Protein AF-A0A3B9LIA3-F1 (afdb_monomer)

Sequence (115 aa):
MRIVGRSFWPPDFFGGENRRPTNCFHARQLYRKNYVRSPKFPRYNVRMRASHLEDFYSFLRFPSISTDDDYSDKVSECAHWLVGKLTGIGLKAELVPTPGHPVVWARNQHREGRR

Foldseek 3Di:
DDPPDPPPDPPVVPPDDDDDPPDPVVVVVVCVVVVVPDPVDPPPPCPPDVVVVVVVVVLVPQPLDQVDPVSLVSLVVSLVVVQVVLVVVVWNWDWDDDPGHIDIDTHDPDDPPDD

Structure (mmCIF, N/CA/C/O backbone):
data_AF-A0A3B9LIA3-F1
#
_entry.id   AF-A0A3B9LIA3-F1
#
loop_
_atom_site.group_PDB
_atom_site.id
_atom_site.type_symbol
_atom_site.label_atom_id
_atom_site.label_alt_id
_atom_site.label_comp_id
_atom_site.label_asym_id
_atom_site.label_entity_id
_atom_site.label_seq_id
_atom_site.pdbx_PDB_ins_code
_atom_site.Cartn_x
_atom_site.Cartn_y
_atom_site.Cartn_z
_atom_site.occupancy
_atom_site.B_iso_or_equiv
_atom_site.auth_seq_id
_atom_site.auth_comp_id
_atom_site.auth_asym_id
_atom_site.auth_atom_id
_atom_site.pdbx_PDB_model_num
ATOM 1 N N . MET A 1 1 ? 17.275 31.212 -3.206 1.00 30.64 1 MET A N 1
ATOM 2 C CA . MET A 1 1 ? 15.941 31.177 -2.564 1.00 30.64 1 MET A CA 1
ATOM 3 C C . MET A 1 1 ? 16.134 31.216 -1.046 1.00 30.64 1 MET A C 1
ATOM 5 O O . MET A 1 1 ? 16.717 30.285 -0.507 1.00 30.64 1 MET A O 1
ATOM 9 N N . ARG A 1 2 ? 15.774 32.312 -0.360 1.00 24.27 2 ARG A N 1
ATOM 10 C CA . ARG A 1 2 ? 15.925 32.439 1.105 1.00 24.27 2 ARG A CA 1
ATOM 11 C C . ARG A 1 2 ? 14.839 31.621 1.807 1.00 24.27 2 ARG A C 1
ATOM 13 O O . ARG A 1 2 ? 13.663 31.943 1.679 1.00 24.27 2 ARG A O 1
ATOM 20 N N . ILE A 1 3 ? 15.229 30.602 2.567 1.00 30.08 3 ILE A N 1
ATOM 21 C CA . ILE A 1 3 ? 14.327 29.904 3.487 1.00 30.08 3 ILE A CA 1
ATOM 22 C C . ILE A 1 3 ? 14.269 30.736 4.770 1.00 30.08 3 ILE A C 1
ATOM 24 O O . ILE A 1 3 ? 15.162 30.674 5.611 1.00 30.08 3 ILE A O 1
ATOM 28 N N . VAL A 1 4 ? 13.228 31.558 4.908 1.00 33.78 4 VAL A N 1
ATOM 29 C CA . VAL A 1 4 ? 12.855 32.138 6.202 1.00 33.78 4 VAL A CA 1
ATOM 3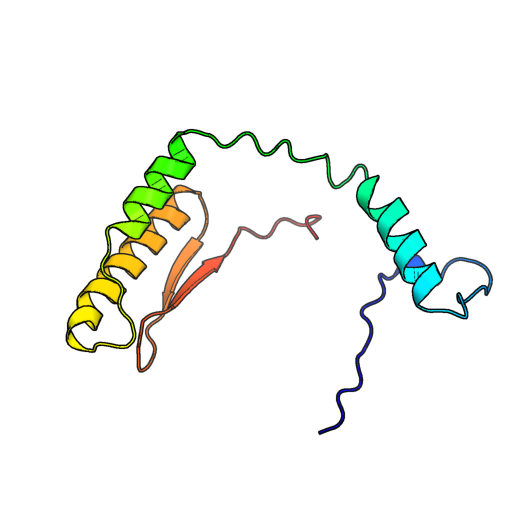0 C C . VAL A 1 4 ? 12.137 31.032 6.965 1.00 33.78 4 VAL A C 1
ATOM 32 O O . VAL A 1 4 ? 10.952 30.782 6.751 1.00 33.78 4 VAL A O 1
ATOM 35 N N . GLY A 1 5 ? 12.879 30.321 7.812 1.00 34.69 5 GLY A N 1
ATOM 36 C CA . GLY A 1 5 ? 12.309 29.344 8.728 1.00 34.69 5 GLY A CA 1
ATOM 37 C C . GLY A 1 5 ? 11.371 30.049 9.700 1.00 34.69 5 GLY A C 1
ATOM 38 O O . GLY A 1 5 ? 11.818 30.635 10.683 1.00 34.69 5 GLY A O 1
ATOM 39 N N . ARG A 1 6 ? 10.060 30.000 9.44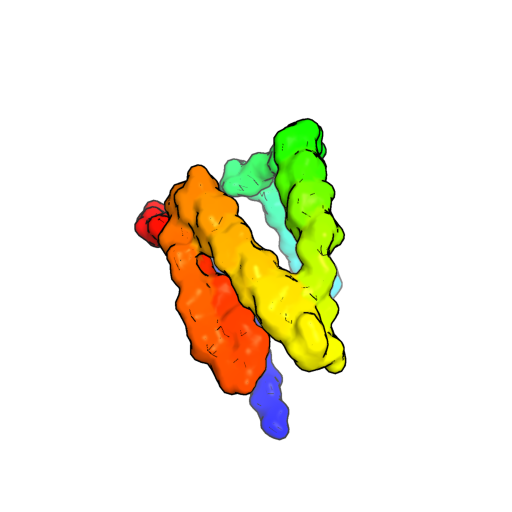2 1.00 33.44 6 ARG A N 1
ATOM 40 C CA . ARG A 1 6 ? 9.069 30.214 10.497 1.00 33.44 6 ARG A CA 1
ATOM 41 C C . ARG A 1 6 ? 9.155 29.009 11.415 1.00 33.44 6 ARG A C 1
ATOM 43 O O . ARG A 1 6 ? 8.562 27.968 11.155 1.00 33.44 6 ARG A O 1
ATOM 50 N N . SER A 1 7 ? 9.946 29.153 12.467 1.00 43.34 7 SER A N 1
ATOM 51 C CA . SER A 1 7 ? 9.913 28.283 13.629 1.00 43.34 7 SER A CA 1
ATOM 52 C C . SER A 1 7 ? 8.462 28.193 14.097 1.00 43.34 7 SER A C 1
ATOM 54 O O . SER A 1 7 ? 7.887 29.178 14.562 1.00 43.34 7 SER A O 1
ATOM 56 N N . PHE A 1 8 ? 7.847 27.033 13.890 1.00 37.50 8 PHE A N 1
ATOM 57 C CA . PHE A 1 8 ? 6.502 26.722 14.346 1.00 37.50 8 PHE A CA 1
ATOM 58 C C . PHE A 1 8 ? 6.553 26.554 15.869 1.00 37.50 8 PHE A C 1
ATOM 60 O O . PHE A 1 8 ? 6.775 25.462 16.388 1.00 37.50 8 PHE A O 1
ATOM 67 N N . TRP A 1 9 ? 6.470 27.672 16.589 1.00 40.88 9 TRP A N 1
ATOM 68 C CA . TRP A 1 9 ? 6.360 27.677 18.043 1.00 40.88 9 TRP A CA 1
ATOM 69 C C . TRP A 1 9 ? 4.903 27.377 18.427 1.00 40.88 9 TRP A C 1
ATOM 71 O O . TRP A 1 9 ? 3.996 27.972 17.841 1.00 40.88 9 TRP A O 1
ATOM 81 N N . PRO A 1 10 ? 4.645 26.468 19.383 1.00 42.69 10 PRO A N 1
ATOM 82 C CA . PRO A 1 10 ? 3.294 26.234 19.876 1.00 42.69 10 PRO A CA 1
ATOM 83 C C . PRO A 1 10 ? 2.712 27.518 20.507 1.00 42.69 10 PRO A C 1
ATOM 85 O O . PRO A 1 10 ? 3.459 28.290 21.111 1.00 42.69 10 PRO A O 1
ATOM 88 N N . PRO A 1 11 ? 1.393 27.755 20.386 1.00 45.06 11 PRO A N 1
ATOM 89 C CA . PRO A 1 11 ? 0.747 29.019 20.766 1.00 45.06 11 PRO A CA 1
ATOM 90 C C . PRO A 1 11 ? 0.856 29.368 22.261 1.00 45.06 11 PRO A C 1
ATOM 92 O O . PRO A 1 11 ? 0.769 30.539 22.619 1.00 45.06 11 PRO A O 1
ATOM 95 N N . ASP A 1 12 ? 1.145 28.387 23.118 1.00 46.84 12 ASP A N 1
ATOM 96 C CA . ASP A 1 12 ? 1.268 28.568 24.571 1.00 46.84 12 ASP A CA 1
ATOM 97 C C . ASP A 1 12 ? 2.591 29.257 24.992 1.00 46.84 12 ASP A C 1
ATOM 99 O O . ASP A 1 12 ? 2.847 29.456 26.176 1.00 46.84 12 ASP A O 1
ATOM 103 N N . PHE A 1 13 ? 3.459 29.620 24.036 1.00 41.47 13 PHE A N 1
ATOM 104 C CA . PHE A 1 13 ? 4.796 30.174 24.295 1.00 41.47 13 PHE A CA 1
ATOM 105 C C . PHE A 1 13 ? 4.816 31.677 24.640 1.00 41.47 13 PHE A C 1
ATOM 107 O O . PHE A 1 13 ? 5.831 32.175 25.119 1.00 41.47 13 PHE A O 1
ATOM 114 N N . PHE A 1 14 ? 3.726 32.417 24.404 1.00 42.34 14 PHE A N 1
ATOM 115 C CA . PHE A 1 14 ? 3.700 33.882 24.576 1.00 42.34 14 PHE A CA 1
ATOM 116 C C . PHE A 1 14 ? 3.039 34.373 25.877 1.00 42.34 14 PHE A C 1
ATOM 118 O O . PHE A 1 14 ? 2.954 35.579 26.096 1.00 42.34 14 PHE A O 1
ATOM 125 N N . GLY A 1 15 ? 2.601 33.471 26.760 1.00 39.06 15 GLY A N 1
ATOM 126 C CA . GLY A 1 15 ? 1.964 33.815 28.036 1.00 39.06 15 GLY A CA 1
ATOM 127 C C . GLY A 1 15 ? 2.903 33.660 29.232 1.00 39.06 15 GLY A C 1
ATOM 128 O O . GLY A 1 15 ? 2.801 32.678 29.958 1.00 39.06 15 GLY A O 1
ATOM 129 N N . GLY A 1 16 ? 3.819 34.608 29.442 1.00 39.81 16 GLY A N 1
ATOM 130 C CA . GLY A 1 16 ? 4.650 34.651 30.651 1.00 39.81 16 GLY A CA 1
ATOM 131 C C . GLY A 1 16 ? 5.972 35.390 30.452 1.00 39.81 16 GLY A C 1
ATOM 132 O O . GLY A 1 16 ? 6.812 34.964 29.669 1.00 39.81 16 GLY A O 1
ATOM 133 N N . GLU A 1 17 ? 6.110 36.513 31.151 1.00 43.16 17 GLU A N 1
ATOM 134 C CA . GLU A 1 17 ? 7.290 37.364 31.352 1.00 43.16 17 GLU A CA 1
ATOM 135 C C . GLU A 1 17 ? 8.607 36.963 30.643 1.00 43.16 17 GLU A C 1
ATOM 137 O O . GLU A 1 17 ? 9.349 36.075 31.058 1.00 43.16 17 GLU A O 1
ATOM 142 N N . ASN A 1 18 ? 8.886 37.695 29.558 1.00 46.84 18 ASN A N 1
ATOM 143 C CA . ASN A 1 18 ? 10.175 37.973 28.909 1.00 46.84 18 ASN A CA 1
ATOM 144 C C . ASN A 1 18 ? 11.453 37.359 29.531 1.00 46.84 18 ASN A C 1
ATOM 146 O O . ASN A 1 18 ? 12.335 38.065 30.019 1.00 46.84 18 ASN A O 1
ATOM 150 N N . ARG A 1 19 ? 11.669 36.054 29.349 1.00 46.31 19 ARG A N 1
ATOM 151 C CA . ARG A 1 19 ? 13.025 35.485 29.278 1.00 46.31 19 ARG A CA 1
ATOM 152 C C . ARG A 1 19 ? 13.163 34.586 28.062 1.00 46.31 19 ARG A C 1
ATOM 154 O O . ARG A 1 19 ? 13.042 33.367 28.135 1.00 46.31 19 ARG A O 1
ATOM 161 N N . ARG A 1 20 ? 13.455 35.211 26.916 1.00 45.88 20 ARG A N 1
ATOM 162 C CA . ARG A 1 20 ? 13.966 34.491 25.744 1.00 45.88 20 ARG A CA 1
ATOM 163 C C . ARG A 1 20 ? 15.290 33.831 26.151 1.00 45.88 20 ARG A C 1
ATOM 165 O O . ARG A 1 20 ? 16.200 34.553 26.558 1.00 45.88 20 ARG A O 1
ATOM 172 N N . PRO A 1 21 ? 15.439 32.500 26.060 1.00 48.03 21 PRO A N 1
ATOM 173 C CA . PRO A 1 21 ? 16.736 31.879 26.271 1.00 48.03 21 PRO A CA 1
ATOM 174 C C . PRO A 1 21 ? 17.677 32.366 25.163 1.00 48.03 21 PRO A C 1
ATOM 176 O O . PRO A 1 21 ? 17.458 32.094 23.986 1.00 48.03 21 PRO A O 1
ATOM 179 N N . THR A 1 22 ? 18.722 33.104 25.537 1.00 51.84 22 THR A N 1
ATOM 180 C CA . THR A 1 22 ? 19.709 33.705 24.620 1.00 51.84 22 THR A CA 1
ATOM 181 C C . THR A 1 22 ? 20.608 32.674 23.930 1.00 51.84 22 THR A C 1
ATOM 183 O O . THR A 1 22 ? 21.448 33.035 23.112 1.00 51.84 22 THR A O 1
ATOM 186 N N . ASN A 1 23 ? 20.437 31.383 24.232 1.00 49.75 23 ASN A N 1
ATOM 187 C CA . ASN A 1 23 ? 21.248 30.305 23.690 1.00 49.75 23 ASN A CA 1
ATOM 188 C C . ASN A 1 23 ? 20.381 29.099 23.281 1.00 49.75 23 ASN A C 1
ATOM 190 O O . ASN A 1 23 ? 19.705 28.479 24.111 1.00 49.75 23 ASN A O 1
ATOM 194 N N . CYS A 1 24 ? 20.455 28.730 21.998 1.00 51.78 24 CYS A N 1
ATOM 195 C CA . CYS A 1 24 ? 19.764 27.583 21.401 1.00 51.78 24 CYS A CA 1
ATOM 196 C C . CYS A 1 24 ? 20.057 26.250 22.113 1.00 51.78 24 CYS A C 1
ATOM 198 O O . CYS A 1 24 ? 19.199 25.365 22.135 1.00 51.78 24 CYS A O 1
ATOM 200 N N . PHE A 1 25 ? 21.230 26.095 22.738 1.00 52.28 25 PHE A N 1
ATOM 201 C CA . PHE A 1 25 ? 21.583 24.874 23.469 1.00 52.28 25 PHE A CA 1
ATOM 202 C C . PHE A 1 25 ? 20.733 24.667 24.728 1.00 52.28 25 PHE A C 1
ATOM 204 O O . PHE A 1 25 ? 20.295 23.546 25.001 1.00 52.28 25 PHE A O 1
ATOM 211 N N . HIS A 1 26 ? 20.433 25.743 25.459 1.00 51.72 26 HIS A N 1
ATOM 212 C CA . HIS A 1 26 ? 19.645 25.665 26.690 1.00 51.72 26 HIS A CA 1
ATOM 213 C C . HIS A 1 26 ? 18.156 25.429 26.390 1.00 51.72 26 HIS A C 1
ATOM 215 O O . HIS A 1 26 ? 17.505 24.610 27.041 1.00 51.72 26 HIS A O 1
ATOM 221 N N . ALA A 1 27 ? 17.646 26.050 25.318 1.00 55.97 27 ALA A N 1
ATOM 222 C CA . ALA A 1 27 ? 16.303 25.791 24.802 1.00 55.97 27 ALA A CA 1
ATOM 223 C C . ALA A 1 27 ? 16.119 24.313 24.409 1.00 55.97 27 ALA A C 1
ATOM 225 O O . ALA A 1 27 ? 15.112 23.700 24.757 1.00 55.97 27 ALA A O 1
ATOM 226 N N . ARG A 1 28 ? 17.124 23.698 23.768 1.00 55.53 28 ARG A N 1
ATOM 227 C CA . ARG A 1 28 ? 17.088 22.280 23.370 1.00 55.53 28 ARG A CA 1
ATOM 228 C C . ARG A 1 28 ? 17.109 21.323 24.566 1.00 55.53 28 ARG A C 1
ATOM 230 O O . ARG A 1 28 ? 16.415 20.307 24.546 1.00 55.53 28 ARG A O 1
ATOM 237 N N . GLN A 1 29 ? 17.870 21.642 25.616 1.00 54.75 29 GLN A N 1
ATOM 238 C CA . GLN A 1 29 ? 17.908 20.846 26.850 1.00 54.75 29 GLN A CA 1
ATOM 239 C C . GLN A 1 29 ? 16.591 20.905 27.634 1.00 54.75 29 GLN A C 1
ATOM 241 O O . GLN A 1 29 ? 16.111 19.863 28.086 1.00 54.75 29 GLN A O 1
ATOM 246 N N . LEU A 1 30 ? 15.986 22.087 27.763 1.00 51.97 30 LEU A N 1
ATOM 247 C CA . LEU A 1 30 ? 14.691 22.254 28.429 1.00 51.97 30 LEU A CA 1
ATOM 248 C C . LEU A 1 30 ? 13.561 21.577 27.644 1.00 51.97 30 LEU A C 1
ATOM 250 O O . LEU A 1 30 ? 12.741 20.874 28.235 1.00 51.97 30 LEU A O 1
ATOM 254 N N . TYR A 1 31 ? 13.574 21.685 26.311 1.00 56.66 31 TYR A N 1
ATOM 255 C CA . TYR A 1 31 ? 12.610 20.999 25.450 1.00 56.66 31 TYR A CA 1
ATOM 256 C C . TYR A 1 31 ? 12.705 19.476 25.607 1.00 56.66 31 TYR A C 1
ATOM 258 O O . TYR A 1 31 ? 11.702 18.805 25.830 1.00 56.66 31 TYR A O 1
ATOM 266 N N . ARG A 1 32 ? 13.921 18.915 25.597 1.00 52.88 32 ARG A N 1
ATOM 267 C CA . ARG A 1 32 ? 14.141 17.468 25.741 1.00 52.88 32 ARG A CA 1
ATOM 268 C C . ARG A 1 32 ? 13.767 16.934 27.130 1.00 52.88 32 ARG A C 1
ATOM 270 O O . ARG A 1 32 ? 13.279 15.813 27.220 1.00 52.88 32 ARG A O 1
ATOM 277 N N . LYS A 1 33 ? 13.959 17.707 28.205 1.00 51.16 33 LYS A N 1
ATOM 278 C CA . LYS A 1 33 ? 13.551 17.294 29.563 1.00 51.16 33 LYS A CA 1
ATOM 279 C C . LYS A 1 33 ? 12.033 17.338 29.768 1.00 51.16 33 LYS A C 1
ATOM 281 O O . LYS A 1 33 ? 11.496 16.431 30.399 1.00 51.16 33 LYS A O 1
ATOM 286 N N . ASN A 1 34 ? 11.348 18.339 29.213 1.00 53.56 34 ASN A N 1
ATOM 287 C CA . ASN A 1 34 ? 9.904 18.509 29.399 1.00 53.56 34 ASN A CA 1
ATOM 288 C C . ASN A 1 34 ? 9.061 17.662 28.432 1.00 53.56 34 ASN A C 1
ATOM 290 O O . ASN A 1 34 ? 8.016 17.152 28.827 1.00 53.56 34 ASN A O 1
ATOM 294 N N . TYR A 1 35 ? 9.523 17.428 27.199 1.00 52.91 35 TYR A N 1
ATOM 295 C CA . TYR A 1 35 ? 8.779 16.629 26.214 1.00 52.91 35 TYR A CA 1
ATOM 296 C C . TYR A 1 35 ? 8.696 15.141 26.598 1.00 52.91 35 TYR A C 1
ATOM 298 O O . TYR A 1 35 ? 7.683 14.489 26.366 1.00 52.91 35 TYR A O 1
ATOM 306 N N . VAL A 1 36 ? 9.731 14.608 27.258 1.00 54.53 36 VAL A N 1
ATOM 307 C CA . VAL A 1 36 ? 9.801 13.193 27.679 1.00 54.53 36 VAL A CA 1
ATOM 308 C C . VAL A 1 36 ? 8.882 12.881 28.875 1.00 54.53 36 VAL A C 1
ATOM 310 O O . VAL A 1 36 ? 8.602 11.716 29.141 1.00 54.53 36 VAL A O 1
ATOM 313 N N . ARG A 1 37 ? 8.378 13.898 29.589 1.00 52.59 37 ARG A N 1
ATOM 314 C CA . ARG A 1 37 ? 7.484 13.745 30.755 1.00 52.59 37 ARG A CA 1
ATOM 315 C C . ARG A 1 37 ? 6.046 14.207 30.498 1.00 52.59 37 ARG A C 1
ATOM 317 O O . ARG A 1 37 ? 5.310 14.447 31.450 1.00 52.59 37 ARG A O 1
ATOM 324 N N . SER A 1 38 ? 5.628 14.357 29.241 1.00 52.12 38 SER A N 1
ATOM 325 C CA . SER A 1 38 ? 4.246 14.749 28.957 1.00 52.12 38 SER A CA 1
ATOM 326 C C . SER A 1 38 ? 3.278 13.589 29.237 1.00 52.12 38 SER A C 1
ATOM 328 O O . SER A 1 38 ? 3.445 12.519 28.649 1.00 52.12 38 SER A O 1
ATOM 330 N N . PRO A 1 39 ? 2.215 13.782 30.042 1.00 59.97 39 PRO A N 1
ATOM 331 C CA . PRO A 1 39 ?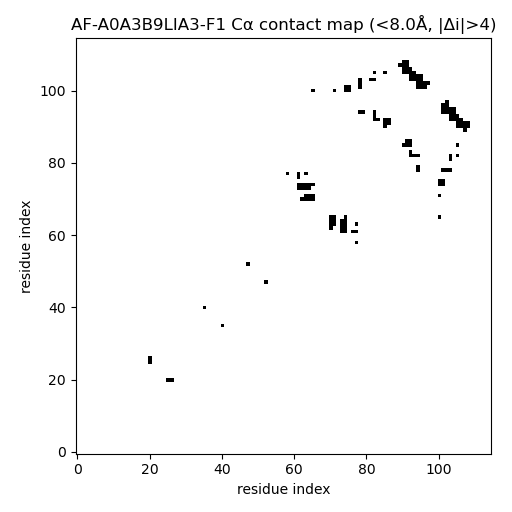 1.178 12.765 30.242 1.00 59.97 39 PRO A CA 1
ATOM 332 C C . PRO A 1 39 ? 0.410 12.435 28.951 1.00 59.97 39 PRO A C 1
ATOM 334 O O . PRO A 1 39 ? -0.253 11.406 28.878 1.00 59.97 39 PRO A O 1
ATOM 337 N N . LYS A 1 40 ? 0.522 13.279 27.911 1.00 59.09 40 LYS A N 1
ATOM 338 C CA . LYS A 1 40 ? -0.087 13.045 26.592 1.00 59.09 40 LYS A CA 1
ATOM 339 C C . LYS A 1 40 ? 0.630 11.972 25.764 1.00 59.09 40 LYS A C 1
ATOM 341 O O . LYS A 1 40 ? 0.026 11.426 24.848 1.00 59.09 40 LYS A O 1
ATOM 346 N N . PHE A 1 41 ? 1.886 11.656 26.081 1.00 57.53 41 PHE A N 1
ATOM 347 C CA . PHE A 1 41 ? 2.675 10.639 25.385 1.00 57.53 41 PHE A CA 1
ATOM 348 C C . PHE A 1 41 ? 3.200 9.627 26.407 1.00 57.53 41 PHE A C 1
ATOM 350 O O . PHE A 1 41 ? 4.357 9.720 26.826 1.00 57.53 41 PHE A O 1
ATOM 357 N N . PRO A 1 42 ? 2.364 8.669 26.853 1.00 55.75 42 PRO A N 1
ATOM 358 C CA . PRO A 1 42 ? 2.847 7.591 27.702 1.00 55.75 42 PRO A CA 1
ATOM 359 C C . PRO A 1 42 ? 4.011 6.891 26.998 1.00 55.75 42 PRO A C 1
ATOM 361 O O . PRO A 1 42 ? 3.985 6.713 25.778 1.00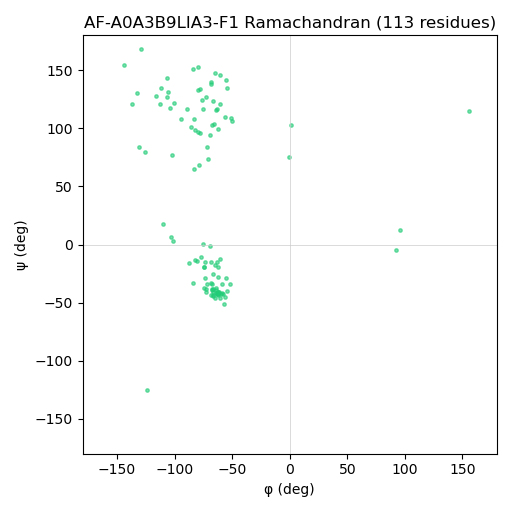 55.75 42 PRO A O 1
ATOM 364 N N . ARG A 1 43 ? 5.041 6.501 27.762 1.00 55.44 43 ARG A N 1
ATOM 365 C CA . ARG A 1 43 ? 6.137 5.665 27.254 1.00 55.44 43 ARG A CA 1
ATOM 366 C C . ARG A 1 43 ? 5.522 4.467 26.544 1.00 55.44 43 ARG A C 1
ATOM 368 O O . ARG A 1 43 ? 4.998 3.563 27.192 1.00 55.44 43 ARG A O 1
ATOM 375 N N . TYR A 1 44 ? 5.586 4.470 25.218 1.00 57.34 44 TYR A N 1
ATOM 376 C CA . TYR A 1 44 ? 5.172 3.326 24.432 1.00 57.34 44 TYR A CA 1
ATOM 377 C C . TYR A 1 44 ? 6.187 2.224 24.730 1.00 57.34 44 TYR A C 1
ATOM 379 O O . TYR A 1 44 ? 7.333 2.285 24.288 1.00 57.34 44 TYR A O 1
ATOM 387 N N . ASN A 1 45 ? 5.810 1.251 25.560 1.00 62.12 45 ASN A N 1
ATOM 388 C CA . ASN A 1 45 ? 6.590 0.030 25.688 1.00 62.12 45 ASN A CA 1
ATOM 389 C C . ASN A 1 45 ? 6.497 -0.667 24.332 1.00 62.12 45 ASN A C 1
ATOM 391 O O . ASN A 1 45 ? 5.458 -1.234 23.995 1.00 62.12 45 ASN A O 1
ATOM 395 N N . VAL A 1 46 ? 7.566 -0.579 23.538 1.00 59.09 46 VAL A N 1
ATOM 396 C CA . VAL A 1 46 ? 7.682 -1.246 22.238 1.00 59.09 46 VAL A CA 1
ATOM 397 C C . VAL A 1 46 ? 7.844 -2.742 22.494 1.00 59.09 46 VAL A C 1
ATOM 399 O O . VAL A 1 46 ? 8.924 -3.314 22.400 1.00 59.09 46 VAL A O 1
ATOM 402 N N . ARG A 1 47 ? 6.754 -3.393 22.897 1.00 64.25 47 ARG A N 1
ATOM 403 C CA . ARG A 1 47 ? 6.675 -4.845 22.918 1.00 64.25 47 ARG A CA 1
ATOM 404 C C . ARG A 1 47 ? 6.393 -5.257 21.479 1.00 64.25 47 ARG A C 1
ATOM 406 O O . ARG A 1 47 ? 5.253 -5.171 21.026 1.00 64.25 47 ARG A O 1
ATOM 413 N N . MET A 1 48 ? 7.447 -5.613 20.747 1.00 62.59 48 MET A N 1
ATOM 414 C CA . MET A 1 48 ? 7.339 -6.165 19.394 1.00 62.59 48 MET A CA 1
ATOM 415 C C . MET A 1 48 ? 6.436 -7.400 19.463 1.00 62.59 48 MET A C 1
ATOM 417 O O . MET A 1 48 ? 6.781 -8.401 20.088 1.00 62.59 48 MET A O 1
ATOM 421 N N . ARG A 1 49 ? 5.229 -7.297 18.904 1.00 73.19 49 ARG A N 1
ATOM 422 C CA . ARG A 1 49 ? 4.307 -8.429 18.790 1.00 73.19 49 ARG A CA 1
ATOM 423 C C . ARG A 1 49 ? 4.794 -9.288 17.626 1.00 73.19 49 ARG A C 1
ATOM 425 O O . ARG A 1 49 ? 5.083 -8.733 16.569 1.00 73.19 49 ARG A O 1
ATOM 432 N N . ALA A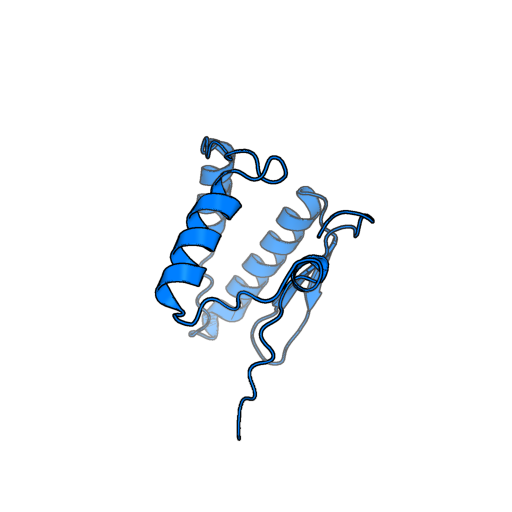 1 50 ? 4.858 -10.607 17.805 1.00 75.75 50 ALA A N 1
ATOM 433 C CA . ALA A 1 50 ? 5.305 -11.541 16.764 1.00 75.75 50 ALA A CA 1
ATOM 434 C C . ALA A 1 50 ? 4.560 -11.339 15.428 1.00 75.75 50 ALA A C 1
ATOM 436 O O . ALA A 1 50 ? 5.170 -11.395 14.369 1.00 75.75 50 ALA A O 1
ATOM 437 N N . SER A 1 51 ? 3.277 -10.961 15.482 1.00 78.75 51 SER A N 1
ATOM 438 C CA . SER A 1 51 ? 2.462 -10.653 14.302 1.00 78.75 51 SER A CA 1
ATOM 439 C C . SER A 1 51 ? 3.014 -9.524 13.421 1.00 78.75 51 SER A C 1
ATOM 441 O O . SER A 1 51 ? 2.876 -9.586 12.208 1.00 78.75 51 SER A O 1
ATOM 443 N N . HIS A 1 52 ? 3.663 -8.502 13.995 1.00 81.06 52 HIS A N 1
ATOM 444 C CA . HIS A 1 52 ? 4.235 -7.404 13.204 1.00 81.06 52 HIS A CA 1
ATOM 445 C C . HIS A 1 52 ? 5.495 -7.827 12.443 1.00 81.06 52 HIS A C 1
ATOM 447 O O . HIS A 1 52 ? 5.794 -7.262 11.395 1.00 81.06 52 HIS A O 1
ATOM 453 N N . LEU A 1 53 ? 6.239 -8.800 12.978 1.00 86.19 53 LEU A N 1
ATOM 454 C CA . LEU A 1 53 ? 7.412 -9.349 12.303 1.00 86.19 53 LEU A CA 1
ATOM 455 C C . LEU A 1 53 ? 6.997 -10.230 11.127 1.00 86.19 53 LEU A C 1
ATOM 457 O O . LEU A 1 53 ? 7.573 -10.090 10.057 1.00 86.19 53 LEU A O 1
ATOM 461 N N . GLU A 1 54 ? 5.957 -11.050 11.283 1.00 87.56 54 GLU A N 1
ATOM 462 C CA . GLU A 1 54 ? 5.411 -11.841 10.171 1.00 87.56 54 GLU A CA 1
ATOM 463 C C . GLU A 1 54 ? 4.889 -10.960 9.030 1.00 87.56 54 GLU A C 1
ATOM 465 O O . GLU A 1 54 ? 5.151 -11.228 7.856 1.00 87.56 54 GLU A O 1
ATOM 470 N N . ASP A 1 55 ? 4.215 -9.856 9.364 1.00 86.12 55 ASP A N 1
ATOM 471 C CA . ASP A 1 55 ? 3.778 -8.865 8.378 1.00 86.12 55 ASP A CA 1
ATOM 472 C C . ASP A 1 55 ? 4.966 -8.213 7.657 1.00 86.12 55 ASP A C 1
ATOM 474 O O . ASP A 1 55 ? 4.934 -8.028 6.440 1.00 86.12 55 ASP A O 1
ATOM 478 N N . PHE A 1 56 ? 6.034 -7.898 8.394 1.00 87.75 56 PHE A N 1
ATOM 479 C CA . PHE A 1 56 ? 7.256 -7.338 7.825 1.00 87.75 56 PHE A CA 1
ATOM 480 C C . PHE A 1 56 ? 7.983 -8.339 6.919 1.00 87.75 56 PHE A C 1
ATOM 482 O O . PHE A 1 56 ? 8.384 -7.983 5.814 1.00 87.75 56 PHE A O 1
ATOM 489 N N . TYR A 1 57 ? 8.100 -9.605 7.323 1.00 90.38 57 TYR A N 1
ATOM 490 C CA . TYR A 1 57 ? 8.677 -10.645 6.471 1.00 90.38 57 TYR A CA 1
ATOM 491 C C . TYR A 1 57 ? 7.838 -10.896 5.222 1.00 90.38 57 TYR A C 1
ATOM 493 O O . TYR A 1 57 ? 8.398 -11.100 4.150 1.00 90.38 57 TYR A O 1
ATOM 501 N N . SER A 1 58 ? 6.511 -10.840 5.337 1.00 89.81 58 SER A N 1
ATOM 502 C CA . SER A 1 58 ? 5.610 -10.945 4.186 1.00 89.81 58 SER A CA 1
ATOM 503 C C . SER A 1 58 ? 5.832 -9.799 3.200 1.00 89.81 58 SER A C 1
ATOM 505 O O . SER A 1 58 ? 5.891 -10.037 1.998 1.00 89.81 58 SER A O 1
ATOM 507 N N . PHE A 1 59 ? 6.041 -8.580 3.702 1.00 88.75 59 PHE A N 1
ATOM 508 C CA . PHE A 1 59 ? 6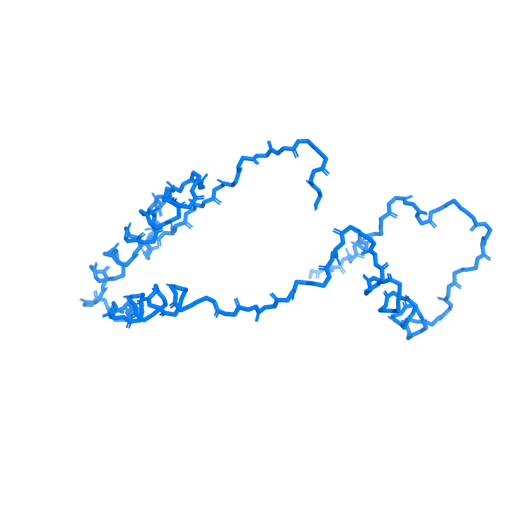.375 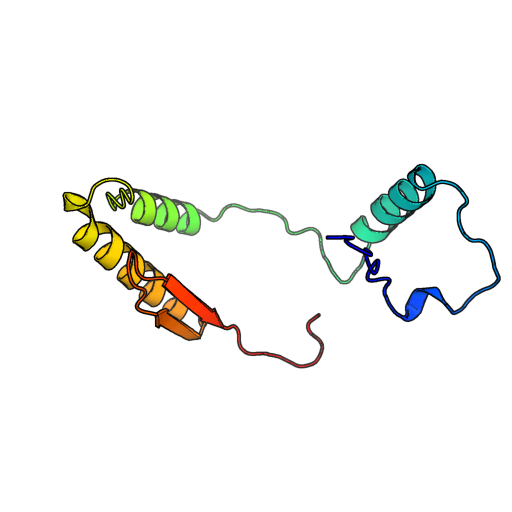-7.421 2.877 1.00 88.75 59 PHE A CA 1
ATOM 509 C C . PHE A 1 59 ? 7.733 -7.569 2.168 1.00 88.75 59 PHE A C 1
ATOM 511 O O . PHE A 1 59 ? 7.842 -7.279 0.982 1.00 88.75 59 PHE A O 1
ATOM 518 N N . LEU A 1 60 ? 8.758 -8.087 2.851 1.00 90.75 60 LEU A N 1
ATOM 519 C CA . LEU A 1 60 ? 10.091 -8.281 2.262 1.00 90.75 60 LEU A CA 1
ATOM 520 C C . LEU A 1 60 ? 10.157 -9.368 1.176 1.00 90.75 60 LEU A C 1
ATOM 522 O O . LEU A 1 60 ? 11.147 -9.437 0.452 1.00 90.75 60 LEU A O 1
ATOM 526 N N . ARG A 1 61 ? 9.142 -10.232 1.057 1.00 91.25 61 ARG A N 1
ATOM 527 C CA . ARG A 1 61 ? 9.099 -11.277 0.019 1.00 91.25 61 ARG A CA 1
ATOM 528 C C . ARG A 1 61 ? 8.791 -10.733 -1.373 1.00 91.25 61 ARG A C 1
ATOM 530 O O . ARG A 1 61 ? 9.059 -11.429 -2.348 1.00 91.25 61 ARG A O 1
ATOM 537 N N . PHE A 1 62 ? 8.225 -9.532 -1.478 1.00 88.31 62 PHE A N 1
ATOM 538 C CA . PHE A 1 62 ? 7.965 -8.916 -2.773 1.00 88.31 62 PHE A CA 1
ATOM 539 C C . PHE A 1 62 ? 9.274 -8.372 -3.364 1.00 88.31 62 PHE A C 1
ATOM 541 O O . PHE A 1 62 ? 9.926 -7.544 -2.725 1.00 88.31 62 PHE A O 1
ATOM 548 N N . PRO A 1 63 ? 9.664 -8.769 -4.588 1.00 84.94 63 PRO A N 1
ATOM 549 C CA . PRO A 1 63 ? 10.825 -8.200 -5.262 1.00 84.94 63 PRO A CA 1
ATOM 550 C C . PRO A 1 63 ? 10.456 -6.835 -5.870 1.00 84.94 63 PRO A C 1
ATOM 552 O O . PRO A 1 63 ? 10.345 -6.684 -7.081 1.00 84.94 63 PRO A O 1
ATOM 555 N N . SER A 1 64 ? 10.203 -5.829 -5.031 1.00 80.44 64 SER A N 1
ATOM 556 C CA . SER A 1 64 ? 9.824 -4.477 -5.463 1.00 80.44 64 SER A CA 1
ATOM 557 C C . SER A 1 64 ? 11.060 -3.637 -5.814 1.00 80.44 64 SER A C 1
ATOM 559 O O . SER A 1 64 ? 11.394 -2.675 -5.116 1.00 80.44 64 SER A O 1
ATOM 561 N N . ILE A 1 65 ? 11.784 -4.036 -6.859 1.00 83.56 65 ILE A N 1
ATOM 562 C CA . ILE A 1 65 ? 12.986 -3.341 -7.335 1.00 83.56 65 ILE A CA 1
ATOM 563 C C . ILE A 1 65 ? 12.541 -2.191 -8.242 1.00 83.56 65 ILE A C 1
ATOM 565 O O . ILE A 1 65 ? 12.071 -2.413 -9.345 1.00 83.56 65 ILE A O 1
ATOM 569 N N . SER A 1 66 ? 12.663 -0.948 -7.777 1.00 75.69 66 SER A N 1
ATOM 570 C CA . SER A 1 66 ? 12.151 0.225 -8.506 1.00 75.69 66 SER A CA 1
ATOM 571 C C . SER A 1 66 ? 13.077 0.749 -9.607 1.00 75.69 66 SER A C 1
ATOM 573 O O . SER A 1 66 ? 12.661 1.600 -10.391 1.00 75.69 66 SER A O 1
ATOM 575 N N . THR A 1 67 ? 14.332 0.295 -9.630 1.00 81.50 67 THR A N 1
ATOM 576 C CA . THR A 1 67 ? 15.350 0.692 -10.618 1.00 81.50 67 THR A CA 1
ATOM 577 C C . THR A 1 67 ? 15.316 -0.171 -11.879 1.00 81.50 67 THR A C 1
ATOM 579 O O . THR A 1 67 ? 15.899 0.223 -12.882 1.00 81.50 67 THR A O 1
ATOM 582 N N . ASP A 1 68 ? 14.657 -1.327 -11.825 1.00 81.50 68 ASP A N 1
ATOM 583 C CA . ASP A 1 68 ? 14.571 -2.281 -12.926 1.00 81.50 68 ASP A CA 1
ATOM 584 C C . ASP A 1 68 ? 13.124 -2.332 -13.436 1.00 81.50 68 ASP A C 1
ATOM 586 O O . ASP A 1 68 ? 12.195 -2.607 -12.670 1.00 81.50 68 ASP A O 1
ATOM 590 N N . ASP A 1 69 ? 12.935 -2.018 -14.717 1.00 79.62 69 ASP A N 1
ATOM 591 C CA . ASP A 1 69 ? 11.616 -1.921 -15.344 1.00 79.62 69 ASP A CA 1
ATOM 592 C C . ASP A 1 69 ? 10.913 -3.290 -15.418 1.00 79.62 69 ASP A C 1
ATOM 594 O O . ASP A 1 69 ? 9.680 -3.346 -15.345 1.00 79.62 69 ASP A O 1
ATOM 598 N N . ASP A 1 70 ? 11.673 -4.394 -15.430 1.00 83.25 70 ASP A N 1
ATOM 599 C CA . ASP A 1 70 ? 11.149 -5.769 -15.419 1.00 83.25 70 ASP A CA 1
ATOM 600 C C . ASP A 1 70 ? 10.395 -6.101 -14.113 1.00 83.25 70 ASP A C 1
ATOM 602 O O . ASP A 1 70 ? 9.601 -7.043 -14.056 1.00 83.25 70 ASP A O 1
ATOM 606 N N . TYR A 1 71 ? 10.600 -5.312 -13.052 1.00 83.62 71 TYR A N 1
ATOM 607 C CA . TYR A 1 71 ? 9.952 -5.483 -11.746 1.00 83.62 71 TYR A CA 1
ATOM 608 C C . TYR A 1 71 ? 8.810 -4.491 -11.494 1.00 83.62 71 TYR A C 1
ATOM 610 O O . TYR A 1 71 ? 8.230 -4.488 -10.405 1.00 83.62 71 TYR A O 1
ATOM 618 N N . SER A 1 72 ? 8.432 -3.682 -12.485 1.00 82.75 72 SER A N 1
ATOM 619 C CA . SER A 1 72 ? 7.314 -2.726 -12.398 1.00 82.75 72 SER A CA 1
ATOM 620 C C . SER A 1 72 ? 5.985 -3.383 -11.982 1.00 82.75 72 SER A C 1
ATOM 622 O O . SER A 1 72 ? 5.272 -2.870 -11.108 1.00 82.75 72 SER A O 1
ATOM 624 N N . ASP A 1 73 ? 5.698 -4.579 -12.498 1.00 86.12 73 ASP A N 1
ATOM 625 C CA . ASP A 1 73 ? 4.536 -5.382 -12.097 1.00 86.12 73 ASP A CA 1
ATOM 626 C C . ASP A 1 73 ? 4.624 -5.821 -10.628 1.00 86.12 73 ASP A C 1
ATOM 628 O O . ASP A 1 73 ? 3.642 -5.770 -9.886 1.00 86.12 73 ASP A O 1
ATOM 632 N N . LYS A 1 74 ? 5.825 -6.177 -10.156 1.00 87.81 74 LYS A N 1
ATOM 633 C CA . LYS A 1 74 ? 6.067 -6.598 -8.766 1.00 87.81 74 LYS A CA 1
ATOM 634 C C . LYS A 1 74 ? 5.976 -5.445 -7.778 1.00 87.81 74 LYS A C 1
ATOM 636 O O . LYS A 1 74 ? 5.472 -5.624 -6.667 1.00 87.81 74 LYS A O 1
ATOM 641 N N . VAL A 1 75 ? 6.392 -4.249 -8.186 1.00 88.00 75 VAL A N 1
ATOM 642 C CA . VAL A 1 75 ? 6.154 -3.014 -7.431 1.00 88.00 75 VAL A CA 1
ATOM 643 C C . VAL A 1 75 ? 4.651 -2.740 -7.319 1.00 88.00 75 VAL A C 1
ATOM 645 O O . VAL A 1 75 ? 4.170 -2.413 -6.232 1.00 88.00 75 VAL A O 1
ATOM 648 N N . SER A 1 76 ? 3.896 -2.945 -8.398 1.00 88.38 76 SER A N 1
ATOM 649 C CA . SER A 1 76 ? 2.440 -2.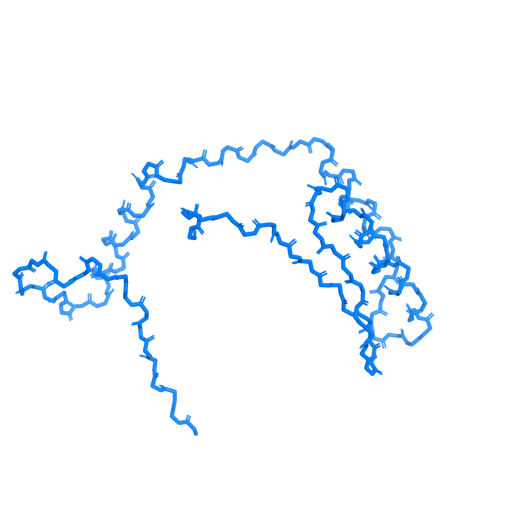763 -8.409 1.00 88.38 76 SER A CA 1
ATOM 650 C C . SE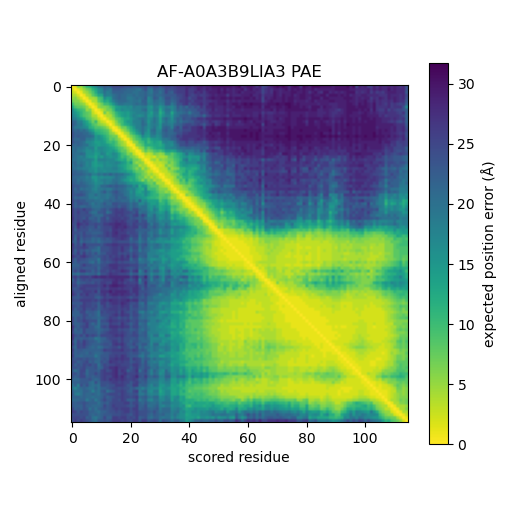R A 1 76 ? 1.714 -3.788 -7.526 1.00 88.38 76 SER A C 1
ATOM 652 O O . SER A 1 76 ? 0.862 -3.408 -6.720 1.00 88.38 76 SER A O 1
ATOM 654 N N . GLU A 1 77 ? 2.095 -5.068 -7.586 1.00 90.38 77 GLU A N 1
ATOM 655 C CA . GLU A 1 77 ? 1.599 -6.124 -6.685 1.00 90.38 77 GLU A CA 1
ATOM 656 C C . GLU A 1 77 ? 1.848 -5.771 -5.207 1.00 90.38 77 GLU A C 1
ATOM 658 O O . GLU A 1 77 ? 0.943 -5.869 -4.373 1.00 90.38 77 GLU A O 1
ATOM 663 N N . CYS A 1 78 ? 3.055 -5.295 -4.886 1.00 92.38 78 CYS A N 1
ATOM 664 C CA . CYS A 1 78 ? 3.425 -4.859 -3.539 1.00 92.38 78 CYS A CA 1
ATOM 665 C C . CYS A 1 78 ? 2.572 -3.667 -3.068 1.00 92.38 78 CYS A C 1
ATOM 667 O O . CYS A 1 78 ? 2.060 -3.660 -1.944 1.00 92.38 78 CYS A O 1
ATOM 669 N N . ALA A 1 79 ? 2.352 -2.681 -3.940 1.00 92.12 79 ALA A N 1
ATOM 670 C CA . ALA A 1 79 ? 1.511 -1.525 -3.647 1.00 92.12 79 ALA A CA 1
ATOM 671 C C . ALA A 1 79 ? 0.048 -1.928 -3.377 1.00 92.12 79 ALA A C 1
ATOM 673 O O . ALA A 1 79 ? -0.557 -1.448 -2.414 1.00 92.12 79 ALA A O 1
ATOM 674 N N . HIS A 1 80 ? -0.506 -2.864 -4.153 1.00 92.81 80 HIS A N 1
ATOM 675 C CA . HIS A 1 80 ? -1.843 -3.416 -3.914 1.00 92.81 80 HIS A CA 1
ATOM 676 C C . HIS A 1 80 ? -1.944 -4.164 -2.581 1.00 92.81 80 HIS A C 1
ATOM 678 O O . HIS A 1 80 ? -2.916 -3.978 -1.840 1.00 92.81 80 HIS A O 1
ATOM 684 N N . TRP A 1 81 ? -0.933 -4.964 -2.236 1.00 93.81 81 TRP A N 1
ATOM 685 C CA . TRP A 1 81 ? -0.871 -5.633 -0.937 1.00 93.81 81 TRP A CA 1
ATOM 686 C C . TRP A 1 81 ? -0.867 -4.621 0.217 1.00 93.81 81 TRP A C 1
ATOM 688 O O . TRP A 1 81 ? -1.605 -4.781 1.195 1.00 93.81 81 TRP A O 1
ATOM 698 N N . LEU A 1 82 ? -0.102 -3.532 0.077 1.00 93.06 82 LEU A N 1
ATOM 699 C CA . LEU A 1 82 ? -0.017 -2.470 1.078 1.00 93.06 82 LEU A CA 1
ATOM 700 C C . LEU A 1 82 ? -1.371 -1.782 1.297 1.00 93.06 82 LEU A C 1
ATOM 702 O O . LEU A 1 82 ? -1.761 -1.556 2.443 1.00 93.06 82 LEU A O 1
ATOM 706 N N . VAL A 1 83 ? -2.111 -1.490 0.221 1.00 94.62 83 VAL A N 1
ATOM 707 C CA . VAL A 1 83 ? -3.471 -0.930 0.306 1.00 94.62 83 VAL A CA 1
ATOM 708 C C . VAL A 1 83 ? -4.367 -1.850 1.129 1.00 94.62 83 VAL A C 1
ATOM 710 O O . VAL A 1 83 ? -4.955 -1.399 2.110 1.00 94.62 83 VAL A O 1
ATOM 713 N N . GLY A 1 84 ? -4.412 -3.145 0.803 1.00 93.75 84 GLY A N 1
ATOM 714 C CA . GLY A 1 84 ? -5.221 -4.118 1.540 1.00 93.75 84 GLY A CA 1
ATOM 715 C C . GLY A 1 84 ? -4.851 -4.190 3.023 1.00 93.75 84 GLY A C 1
ATOM 716 O O . GLY A 1 84 ? -5.730 -4.189 3.890 1.00 93.75 84 GLY A O 1
ATOM 717 N N . LYS A 1 85 ? -3.551 -4.173 3.337 1.00 91.56 85 LYS A N 1
ATOM 718 C CA . LYS A 1 85 ? -3.070 -4.200 4.721 1.00 91.56 85 LYS A CA 1
ATOM 719 C C . LYS A 1 85 ? -3.479 -2.947 5.498 1.00 91.56 85 LYS A C 1
ATOM 721 O O . LYS A 1 85 ? -3.972 -3.059 6.620 1.00 91.56 85 LYS A O 1
ATOM 726 N N . LEU A 1 86 ? -3.313 -1.763 4.907 1.00 91.62 86 LEU A N 1
ATOM 727 C CA . LEU A 1 86 ? -3.678 -0.485 5.526 1.00 91.62 86 LEU A CA 1
ATOM 728 C C . LEU A 1 86 ? -5.195 -0.361 5.715 1.00 91.62 86 LEU A C 1
ATOM 730 O O . LEU A 1 86 ? -5.644 0.102 6.768 1.00 91.62 86 LEU A O 1
ATOM 734 N N . THR A 1 87 ? -5.984 -0.851 4.758 1.00 91.88 87 THR A N 1
ATOM 735 C CA . THR A 1 87 ? -7.442 -0.946 4.884 1.00 91.88 87 THR A CA 1
ATOM 736 C C . THR A 1 87 ? -7.854 -1.888 6.012 1.00 91.88 87 THR A C 1
ATOM 738 O O . THR A 1 87 ? -8.718 -1.528 6.810 1.00 91.88 87 THR A O 1
ATOM 741 N N . GLY A 1 88 ? -7.194 -3.041 6.162 1.00 89.12 88 GLY A N 1
ATOM 742 C CA . GLY A 1 88 ? -7.439 -3.977 7.267 1.00 89.12 88 GLY A CA 1
ATOM 743 C C . GLY A 1 88 ? -7.133 -3.401 8.657 1.00 89.12 88 GLY A C 1
ATOM 744 O O . GLY A 1 88 ? -7.772 -3.776 9.636 1.00 89.12 88 GLY A O 1
ATOM 745 N N . ILE A 1 89 ? -6.203 -2.444 8.750 1.00 88.69 89 ILE A N 1
ATOM 746 C CA . ILE A 1 89 ? -5.890 -1.708 9.991 1.00 88.69 89 ILE A CA 1
ATOM 747 C C . ILE A 1 89 ? -6.957 -0.629 10.299 1.00 88.69 89 ILE A C 1
ATOM 749 O O . ILE A 1 89 ? -6.995 -0.084 11.403 1.00 88.69 89 ILE A O 1
ATOM 753 N N . GLY A 1 90 ? -7.859 -0.335 9.356 1.00 89.50 90 GLY A N 1
ATOM 754 C CA . GLY A 1 90 ? -8.935 0.652 9.498 1.00 89.50 90 GLY A CA 1
ATOM 755 C C . GLY A 1 90 ? -8.604 2.034 8.927 1.00 89.50 90 GLY A C 1
ATOM 756 O O . GLY A 1 90 ? -9.322 3.001 9.196 1.00 89.50 90 GLY A O 1
ATOM 757 N N . LEU A 1 91 ? -7.529 2.153 8.143 1.00 91.31 91 LEU A N 1
ATOM 758 C CA . LEU A 1 91 ? -7.226 3.364 7.382 1.00 91.31 91 LEU A CA 1
ATOM 759 C C . LEU A 1 91 ? -7.985 3.349 6.052 1.00 91.31 91 LEU A C 1
ATOM 761 O O . LEU A 1 91 ? -8.249 2.298 5.477 1.00 91.31 91 LEU A O 1
ATOM 765 N N . LYS A 1 92 ? -8.322 4.526 5.523 1.00 91.56 92 LYS A N 1
ATOM 766 C CA . LYS A 1 92 ? -8.818 4.623 4.145 1.00 91.56 92 LYS A CA 1
ATOM 767 C C . LYS A 1 92 ? -7.603 4.732 3.230 1.00 91.56 92 LYS A C 1
ATOM 769 O O . LYS A 1 92 ? -7.010 5.808 3.169 1.00 91.56 92 LYS A O 1
ATOM 774 N N . ALA A 1 93 ? -7.224 3.628 2.595 1.00 95.06 93 ALA A N 1
ATOM 775 C CA . ALA A 1 93 ? -6.092 3.549 1.678 1.00 95.06 93 ALA A CA 1
ATOM 776 C C . ALA A 1 93 ? -6.560 3.446 0.221 1.00 95.06 93 ALA A C 1
ATOM 778 O O . ALA A 1 93 ? -7.568 2.803 -0.064 1.00 95.06 93 ALA A O 1
ATOM 779 N N . GLU A 1 94 ? -5.824 4.081 -0.682 1.00 93.00 94 GLU A N 1
ATOM 780 C CA . GLU A 1 94 ? -6.050 4.075 -2.124 1.00 93.00 94 GLU A CA 1
ATOM 781 C C . GLU A 1 94 ? -4.713 4.073 -2.873 1.00 93.00 94 GLU A C 1
ATOM 783 O O . GLU A 1 94 ? -3.684 4.510 -2.350 1.00 93.00 94 GLU A O 1
ATOM 788 N N . LEU A 1 95 ? -4.729 3.548 -4.095 1.00 93.94 95 LEU A N 1
ATOM 789 C CA . LEU A 1 95 ? -3.572 3.518 -4.980 1.00 93.94 95 LEU A CA 1
ATOM 790 C C . LEU A 1 95 ? -3.718 4.647 -6.000 1.00 93.94 95 LEU A C 1
ATOM 792 O O . LEU A 1 95 ? -4.711 4.708 -6.723 1.00 93.94 95 LEU A O 1
ATOM 796 N N . VAL A 1 96 ? -2.745 5.550 -6.032 1.00 92.19 96 VAL A N 1
ATOM 797 C CA . VAL A 1 96 ? -2.733 6.719 -6.910 1.00 92.19 96 VAL A CA 1
ATOM 798 C C . VAL A 1 96 ? -1.751 6.454 -8.053 1.00 92.19 96 VAL A C 1
ATOM 800 O O . VAL A 1 96 ? -0.554 6.281 -7.789 1.00 92.19 96 VAL A O 1
ATOM 803 N N . PRO A 1 97 ? -2.219 6.406 -9.315 1.00 88.50 97 PRO A N 1
ATOM 804 C CA . PRO A 1 97 ? -1.338 6.220 -10.459 1.00 88.50 97 PRO A CA 1
ATOM 805 C C . PRO A 1 97 ? -0.457 7.457 -10.655 1.00 88.50 97 PRO A C 1
ATOM 807 O O . PRO A 1 97 ? -0.922 8.594 -10.552 1.00 88.50 97 PRO A O 1
ATOM 810 N N . THR A 1 98 ? 0.819 7.235 -10.955 1.00 90.56 98 THR A N 1
ATOM 811 C CA . THR A 1 98 ? 1.768 8.289 -11.333 1.00 90.56 98 THR A CA 1
ATOM 812 C C . THR A 1 98 ? 2.483 7.883 -12.628 1.00 90.56 98 THR A C 1
ATOM 814 O O . THR A 1 98 ? 2.355 6.731 -13.034 1.00 90.56 98 THR A O 1
ATOM 817 N N . PRO A 1 99 ? 3.223 8.784 -13.305 1.00 83.25 99 PRO A N 1
ATOM 818 C CA . PRO A 1 99 ? 3.951 8.440 -14.532 1.00 83.25 99 PRO A CA 1
ATOM 819 C C . PRO A 1 99 ? 5.014 7.339 -14.376 1.00 83.25 99 PRO A C 1
ATOM 821 O O . PRO A 1 99 ? 5.517 6.853 -15.381 1.00 83.25 99 PRO A O 1
ATOM 824 N N . GLY A 1 100 ? 5.378 6.976 -13.143 1.00 83.06 100 GLY A N 1
ATOM 825 C CA . GLY A 1 100 ? 6.248 5.842 -12.845 1.00 83.06 100 GLY A CA 1
ATOM 826 C C . GLY A 1 100 ? 5.558 4.887 -11.879 1.00 83.06 100 GLY A C 1
ATOM 827 O O . GLY A 1 100 ? 4.438 4.440 -12.109 1.00 83.06 100 GLY A O 1
ATOM 828 N N . HIS A 1 101 ? 6.214 4.599 -10.759 1.00 84.25 101 HIS A N 1
ATOM 829 C CA . HIS A 1 101 ? 5.671 3.669 -9.773 1.00 84.25 101 HIS A CA 1
ATOM 830 C C . HIS A 1 101 ? 4.423 4.231 -9.070 1.00 84.25 101 HIS A C 1
ATOM 832 O O . HIS A 1 101 ? 4.378 5.421 -8.729 1.00 84.25 101 HIS A O 1
ATOM 838 N N . PRO A 1 102 ? 3.396 3.401 -8.825 1.00 88.62 102 PRO A N 1
ATOM 839 C CA . PRO A 1 102 ? 2.191 3.844 -8.140 1.00 88.62 102 PRO A CA 1
ATOM 840 C C . PRO A 1 102 ? 2.488 4.253 -6.694 1.00 88.62 102 PRO A C 1
ATOM 842 O O . PRO A 1 102 ? 3.343 3.675 -6.021 1.00 88.62 102 PRO A O 1
ATOM 845 N N . VAL A 1 103 ? 1.743 5.236 -6.190 1.00 90.88 103 VAL A N 1
ATOM 846 C CA . VAL A 1 103 ? 1.863 5.706 -4.804 1.00 90.88 103 VAL A CA 1
ATOM 847 C C . VAL A 1 103 ? 0.677 5.208 -3.993 1.00 90.88 103 VAL A C 1
ATOM 849 O O . VAL A 1 103 ? -0.474 5.376 -4.389 1.00 90.88 103 VAL A O 1
ATOM 852 N N . VAL A 1 104 ? 0.943 4.632 -2.821 1.00 93.44 104 VAL A N 1
ATOM 853 C CA . VAL A 1 104 ? -0.110 4.259 -1.871 1.00 93.44 104 VAL A CA 1
ATOM 854 C C . VAL A 1 104 ? -0.396 5.436 -0.948 1.00 93.44 104 VAL A C 1
ATOM 856 O O . VAL A 1 104 ? 0.465 5.861 -0.176 1.00 93.44 104 VAL A O 1
ATOM 859 N N . TRP A 1 105 ? -1.616 5.960 -1.011 1.00 93.19 105 TRP A N 1
ATOM 860 C CA . TRP A 1 105 ? -2.084 7.051 -0.167 1.00 93.19 105 TRP A CA 1
ATOM 861 C C . TRP A 1 105 ? -3.053 6.522 0.886 1.00 93.19 105 TRP A C 1
ATOM 863 O O . TRP A 1 105 ? -4.032 5.859 0.558 1.00 93.19 105 TRP A O 1
ATOM 873 N N . ALA A 1 106 ? -2.807 6.814 2.164 1.00 93.50 106 ALA A N 1
ATOM 874 C CA . ALA A 1 106 ? -3.682 6.383 3.249 1.00 93.50 106 ALA A CA 1
ATOM 875 C C . ALA A 1 106 ? -4.004 7.526 4.207 1.00 93.50 106 ALA A C 1
ATOM 877 O O . ALA A 1 106 ? -3.120 8.209 4.723 1.00 93.50 106 ALA A O 1
ATOM 878 N N . ARG A 1 107 ? -5.296 7.699 4.491 1.00 89.19 107 ARG A N 1
ATOM 879 C CA . ARG A 1 107 ? -5.806 8.692 5.440 1.00 89.19 107 ARG A CA 1
ATOM 880 C C . ARG A 1 107 ? -6.395 8.016 6.670 1.00 89.19 107 ARG A C 1
ATOM 882 O O . ARG A 1 107 ? -7.176 7.065 6.579 1.00 89.19 107 ARG A O 1
ATOM 889 N N . ASN A 1 108 ? -6.048 8.553 7.833 1.00 88.44 108 ASN A N 1
ATOM 890 C CA . ASN A 1 108 ? -6.730 8.227 9.077 1.00 88.44 108 ASN A CA 1
ATOM 891 C C . ASN A 1 108 ? -8.042 9.022 9.171 1.00 88.44 108 ASN A C 1
ATOM 893 O O . ASN A 1 108 ? -8.157 10.116 8.616 1.00 88.44 108 ASN A O 1
ATOM 897 N N . GLN A 1 109 ? -9.026 8.493 9.896 1.00 80.94 109 GLN A N 1
ATOM 898 C CA . GLN A 1 109 ? -10.192 9.274 10.286 1.00 80.94 109 GLN A CA 1
ATOM 899 C C . GLN A 1 109 ? -9.727 10.412 11.195 1.00 80.94 109 GLN A C 1
ATOM 901 O O . GLN A 1 109 ? -9.186 10.185 12.281 1.00 80.94 109 GLN A O 1
ATOM 906 N N . HIS A 1 110 ? -9.915 11.644 10.733 1.00 74.38 110 HIS A N 1
ATOM 907 C CA . HIS A 1 110 ? -9.642 12.811 11.551 1.00 74.38 110 HIS A CA 1
ATOM 908 C C . HIS A 1 110 ? -10.637 12.835 12.717 1.00 74.38 110 HIS A C 1
ATOM 910 O O . HIS A 1 110 ? -11.846 12.776 12.506 1.00 74.38 110 HIS A O 1
ATOM 916 N N . ARG A 1 111 ? -10.120 12.873 13.948 1.00 71.94 111 ARG A N 1
ATOM 917 C CA . ARG A 1 111 ? -10.910 13.074 15.166 1.00 71.94 111 ARG A CA 1
ATOM 918 C C . ARG A 1 111 ? -10.473 14.385 15.793 1.00 71.94 111 ARG A C 1
ATOM 920 O O . ARG A 1 111 ? -9.275 14.574 16.020 1.00 71.94 111 ARG A O 1
ATOM 927 N N . GLU A 1 112 ? -11.435 15.252 16.086 1.00 65.75 112 GLU A N 1
ATOM 928 C CA . GLU A 1 112 ? -11.180 16.506 16.791 1.00 65.75 112 GLU A CA 1
ATOM 929 C C . GLU A 1 112 ? -10.453 16.230 18.121 1.00 65.75 112 GLU A C 1
ATOM 931 O O . GLU A 1 112 ? -10.773 15.284 18.843 1.00 65.75 112 GLU A O 1
ATOM 936 N N . GLY A 1 113 ? -9.407 17.010 18.413 1.00 69.31 113 GLY A N 1
ATOM 937 C CA . GLY A 1 113 ? -8.602 16.876 19.635 1.00 69.31 113 GLY A CA 1
ATOM 938 C C . GLY A 1 113 ? -7.359 15.973 19.548 1.00 69.31 113 GLY A C 1
ATOM 939 O O . GLY A 1 113 ? -6.577 15.953 20.500 1.00 69.31 113 GLY A O 1
ATOM 940 N N . ARG A 1 114 ? -7.105 15.277 18.428 1.00 62.06 114 ARG A N 1
ATOM 941 C CA . ARG A 1 114 ? -5.807 14.620 18.157 1.00 62.06 114 ARG A CA 1
ATOM 942 C C . ARG A 1 114 ? -4.918 15.555 17.326 1.00 62.06 114 ARG A C 1
ATOM 944 O O . ARG A 1 114 ? -5.219 15.791 16.161 1.00 62.06 114 ARG A O 1
ATOM 951 N N . ARG A 1 115 ? -3.873 16.116 17.950 1.00 53.50 115 ARG A N 1
ATOM 952 C CA . ARG A 1 115 ? -2.828 16.931 17.299 1.00 53.50 115 ARG A CA 1
ATOM 953 C C . ARG A 1 115 ? -1.624 16.077 16.935 1.00 53.50 115 ARG A C 1
ATOM 955 O O . ARG A 1 115 ? -1.270 15.218 17.774 1.00 53.50 115 ARG A O 1
#

pLDDT: mean 70.27, std 20.29, range [24.27, 95.06]

Solvent-accessible surface area (backbone atoms only — not comparable to full-atom values): 7552 Å² total; per-residue (Å²): 134,86,83,79,78,77,76,86,70,67,85,81,74,79,79,70,85,93,70,79,72,93,42,73,68,60,52,52,52,53,49,58,61,54,64,73,69,37,88,89,58,67,84,75,77,85,72,82,51,71,68,60,53,55,52,49,54,59,58,68,68,47,68,56,45,87,90,43,78,91,23,49,64,38,36,49,53,46,45,53,52,50,33,54,53,41,37,73,74,66,31,57,44,45,79,45,86,49,100,64,76,67,43,76,47,72,44,70,83,87,54,93,90,73,129

Nearest PDB structures (foldseek):
  3pg9-assembly1_F  TM=7.756E-01  e=1.822E+00  Thermotoga maritima
  2pok-assembly1_B  TM=6.684E-01  e=1.708E+00  Streptococcus pneumoniae TIGR4
  4grs-assembly1_C  TM=7.519E-01  e=2.213E+00  Thermotoga maritima MSB8
  4grs-assembly1_D  TM=7.690E-01  e=2.868E+00  Thermotoga maritima MSB8
  3ofe-assembly2_B  TM=7.034E-01  e=2.075E+00  Drosophila melanogaster

Radius of gyration: 21.71 Å; Cα contacts (8 Å, |Δi|>4): 75; chains: 1; bounding box: 33×50×47 Å

Secondary structure (DSSP, 8-state):
----------GGGGSS-----S-HHHHHHHHHHHHTT-TTS--------HHHHHHHHHHHTS---TT-GGGHHHHHHHHHHHHHHHHHTT-EEEEE--SSS-EEEEEPPP-TT--

Mean predicted aligned error: 15.55 Å